Protein AF-A0A4Y7LHG2-F1 (afdb_monomer)

pLDDT: mean 97.16, std 2.64, range [83.38, 98.94]

Secondary structure (DSSP, 8-state):
---------S--S-STTTTTEEEEEEEEEETTTEEEEEEEEE-TTS-EEEEEEEES-TT-TT---EEE-TT--SBPPPTTS-TTSEE-PPPPEE-TTS-EEEEEEEEETTEEEEEEEEESSSSS-EE-SS-SEEEET-----

Mean predicted aligned error: 2.57 Å

Nearest PDB structures (foldseek):
  1st8-assembly1_A  TM=9.906E-01  e=2.784E-16  Cichorium intybus
  2qqu-assembly1_A  TM=9.868E-01  e=2.505E-16  Arabidopsis thaliana
  2aez-assembly1_A  TM=9.901E-01  e=8.875E-16  Cichorium intybus
  3ugh-assembly2_B  TM=9.644E-01  e=1.132E-13  Pachysandra terminalis
  3ugf-assembly2_B  TM=9.598E-01  e=1.019E-13  Pachysandra terminalis

Sequence (142 aa):
MVNWFRLDVAMAPTDSFDVNGCWSGSATILPGNKPVMLYTGIDINNVQVQNIAVPKNSSDPLLVEWKKLDKNPLILPPNGINGTSFRDPTTAWLGKDGYWRILVGSERSNLGTALLFRSKDFMTWTASENNFHSAPDTGIWE

Solvent-accessible surface area (backbone atoms only — not comparable to full-atom values): 7849 Å² total; per-residue (Å²): 139,86,86,82,82,90,74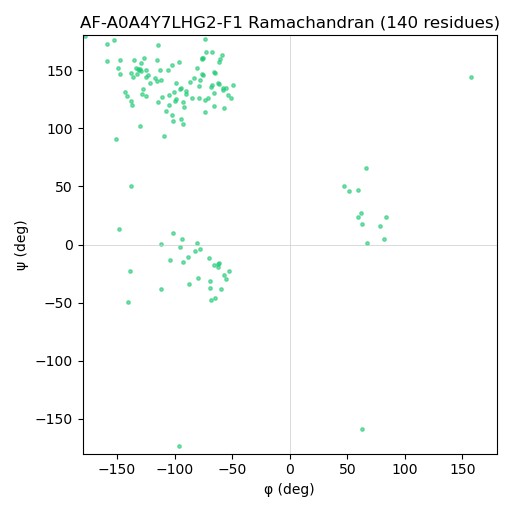,75,82,52,76,73,58,78,45,65,47,16,54,72,31,70,54,57,52,22,63,33,75,42,91,88,82,41,59,35,34,36,25,18,14,20,17,83,84,62,32,28,22,34,30,51,34,34,49,69,44,85,84,46,94,78,48,63,51,51,39,71,50,91,73,51,53,47,40,69,58,56,91,84,42,49,38,85,38,39,36,44,31,45,54,56,49,75,45,98,87,61,33,36,34,35,40,30,17,16,35,46,94,68,19,14,23,35,39,30,33,37,19,75,78,83,61,59,62,43,76,48,97,57,59,73,46,70,44,74,88,61,47,67,38,118

Organism: Papaver somniferum (NCBI:txid3469)

InterPro domains:
  IPR001362 Glycoside hydrolase, family 32 [SM00640] (1-142)
  IPR013148 Glycosyl hydrolase family 32, N-terminal [PF00251] (1-142)
  IPR023296 Glycosyl hydrolase, five-bladed beta-propeller domain superfamily [G3DSA:2.115.10.20] (1-142)
  IPR023296 Glycosyl hydrolase, five-bladed beta-propeller domain superfamily [SSF75005] (1-142)
  IPR050551 Plant Fructan Metabolism Enzymes [PTHR31953] (1-142)

Foldseek 3Di:
DPDDDDADDQDDQDDQQAVVHWAAWEWEQDPPRWIKTWTWGQGPVRFTFIWIKGQPDSPPPVSRYIDTDPLPPQGGQPPQFDRNFWTYWYHWDADPVQKIWIWIKGDHPQKTFTWIWIDNVVRHIDTDPDTPDTGHPPGIDD

Structure (mmCIF, N/CA/C/O backbone):
data_AF-A0A4Y7LHG2-F1
#
_entry.id   AF-A0A4Y7LHG2-F1
#
loop_
_atom_site.group_PDB
_atom_site.id
_atom_site.type_symbol
_atom_site.label_atom_id
_atom_site.label_alt_id
_atom_site.label_comp_id
_atom_site.label_asym_id
_atom_site.label_entity_id
_atom_site.label_seq_id
_atom_site.pdbx_PDB_ins_code
_atom_site.Cartn_x
_atom_site.Cartn_y
_atom_site.Cartn_z
_atom_site.occupancy
_atom_site.B_iso_or_equiv
_atom_site.auth_seq_id
_atom_site.auth_comp_id
_atom_site.auth_asym_id
_atom_site.auth_atom_id
_atom_site.pdbx_PDB_model_num
ATOM 1 N N . MET A 1 1 ? -13.117 -20.966 6.998 1.00 83.38 1 MET A N 1
ATOM 2 C CA . MET A 1 1 ? -14.061 -19.990 6.416 1.00 83.38 1 MET A CA 1
ATOM 3 C C . MET A 1 1 ? -14.975 -20.745 5.465 1.00 83.38 1 MET A C 1
ATOM 5 O O . MET A 1 1 ? -14.454 -21.357 4.547 1.00 83.38 1 MET A O 1
ATOM 9 N N . VAL A 1 2 ? -16.281 -20.813 5.739 1.00 96.62 2 VAL A N 1
ATOM 10 C CA . VAL A 1 2 ? -17.247 -21.616 4.949 1.00 96.62 2 VAL A CA 1
ATOM 11 C C . VAL A 1 2 ? -18.555 -20.847 4.788 1.00 96.62 2 VAL A C 1
ATOM 13 O O . VAL A 1 2 ? -19.041 -20.682 3.676 1.00 96.62 2 VAL A O 1
ATOM 16 N N . ASN A 1 3 ? -19.081 -20.326 5.898 1.00 97.12 3 ASN A N 1
ATOM 17 C CA . ASN A 1 3 ? -20.315 -19.549 5.924 1.00 97.12 3 ASN A CA 1
ATOM 18 C C . ASN A 1 3 ? -19.986 -18.056 5.938 1.00 97.12 3 ASN A C 1
ATOM 20 O O . ASN A 1 3 ? -19.247 -17.599 6.811 1.00 97.12 3 ASN A O 1
ATOM 24 N N . TRP A 1 4 ? -20.551 -17.323 4.985 1.00 97.50 4 TRP A N 1
ATOM 25 C CA . TRP A 1 4 ? -20.368 -15.886 4.813 1.00 97.50 4 TRP A CA 1
ATOM 26 C C . TRP A 1 4 ? -21.727 -15.200 4.854 1.00 97.50 4 TRP A C 1
ATOM 28 O O . TRP A 1 4 ? -22.717 -15.753 4.376 1.00 97.50 4 TRP A O 1
ATOM 38 N N . PHE A 1 5 ? -21.772 -13.987 5.389 1.00 96.81 5 PHE A N 1
ATOM 39 C CA . PHE A 1 5 ? -22.931 -13.112 5.280 1.00 96.81 5 PHE A CA 1
ATOM 40 C C . PHE A 1 5 ? -22.496 -11.784 4.676 1.00 96.81 5 PHE A C 1
ATOM 42 O O . PHE A 1 5 ? -21.344 -11.367 4.803 1.00 96.81 5 PHE A O 1
ATOM 49 N N . ARG A 1 6 ? -23.420 -11.150 3.963 1.00 97.69 6 ARG A N 1
ATOM 50 C CA . ARG A 1 6 ? -23.155 -9.908 3.249 1.00 97.69 6 ARG A CA 1
ATOM 51 C C . ARG A 1 6 ? -23.175 -8.729 4.219 1.00 97.69 6 ARG A C 1
ATOM 53 O O . ARG A 1 6 ? -24.086 -8.623 5.035 1.00 97.69 6 ARG A O 1
ATOM 60 N N . LEU A 1 7 ? -22.199 -7.845 4.064 1.00 98.12 7 LEU A N 1
ATOM 61 C CA . LEU A 1 7 ? -22.156 -6.515 4.661 1.00 98.12 7 LEU A CA 1
ATOM 62 C C . LEU A 1 7 ? -22.223 -5.456 3.555 1.00 98.12 7 LEU A C 1
ATOM 64 O O . LEU A 1 7 ? -22.156 -5.780 2.362 1.00 98.12 7 LEU A O 1
ATOM 68 N N . ASP A 1 8 ? -22.363 -4.201 3.965 1.00 97.75 8 ASP A N 1
ATOM 69 C CA . ASP A 1 8 ? -22.270 -3.058 3.065 1.00 97.75 8 ASP A CA 1
ATOM 70 C C . ASP A 1 8 ? -20.846 -2.876 2.522 1.00 97.75 8 ASP A C 1
ATOM 72 O O . ASP A 1 8 ? -19.875 -3.469 3.000 1.00 97.75 8 ASP A O 1
ATOM 76 N N . VAL A 1 9 ? -20.726 -2.063 1.473 1.00 97.75 9 VAL A N 1
ATOM 77 C CA . VAL A 1 9 ? -19.437 -1.760 0.846 1.00 97.75 9 VAL A CA 1
ATOM 78 C C . VAL A 1 9 ? -18.562 -0.982 1.830 1.00 97.75 9 VAL A C 1
ATOM 80 O O . VAL A 1 9 ? -18.909 0.126 2.227 1.00 97.75 9 VAL A O 1
ATOM 83 N N . ALA A 1 10 ? -17.404 -1.545 2.179 1.00 97.56 10 ALA A N 1
ATOM 84 C CA . ALA A 1 10 ? -16.469 -0.930 3.121 1.00 97.56 10 ALA A CA 1
ATOM 85 C C . ALA A 1 10 ? -15.789 0.335 2.563 1.00 97.56 10 ALA A C 1
ATOM 87 O O . ALA A 1 10 ? -15.549 1.288 3.302 1.00 97.56 10 ALA A O 1
ATOM 88 N N . MET A 1 11 ? -15.460 0.348 1.266 1.00 96.56 11 MET A N 1
ATOM 89 C CA . MET A 1 11 ? -14.789 1.462 0.589 1.00 96.56 11 MET A CA 1
ATOM 90 C C . MET A 1 11 ? -15.367 1.656 -0.814 1.00 96.56 11 MET A C 1
ATOM 92 O O . MET A 1 11 ? -15.430 0.713 -1.599 1.00 96.56 11 MET A O 1
ATOM 96 N N . ALA A 1 12 ? -15.769 2.885 -1.125 1.00 97.75 12 ALA A N 1
ATOM 97 C CA . ALA A 1 12 ? -16.227 3.314 -2.445 1.00 97.75 12 ALA A CA 1
ATOM 98 C C . ALA A 1 12 ? -15.467 4.586 -2.859 1.00 97.75 12 ALA A C 1
ATOM 100 O O . ALA A 1 12 ? -15.017 5.294 -1.961 1.00 97.75 12 ALA A O 1
ATOM 101 N N . PRO A 1 13 ? -15.326 4.908 -4.156 1.00 98.12 13 PRO A N 1
ATOM 102 C CA . PRO A 1 13 ? -14.686 6.144 -4.616 1.00 98.12 13 PRO A CA 1
ATOM 103 C C . PRO A 1 13 ? -15.375 7.385 -4.040 1.00 98.12 13 PRO A C 1
ATOM 105 O O . PRO A 1 13 ? -16.562 7.601 -4.286 1.00 98.12 13 PRO A O 1
ATOM 108 N N . THR A 1 14 ? -14.658 8.185 -3.250 1.00 97.38 14 THR A N 1
ATOM 109 C CA . THR A 1 14 ? -15.238 9.377 -2.588 1.00 97.38 14 THR A CA 1
ATOM 110 C C . THR A 1 14 ? -14.325 10.587 -2.603 1.00 97.38 14 THR A C 1
ATOM 112 O O . THR A 1 14 ? -14.817 11.707 -2.497 1.00 97.38 14 THR A O 1
ATOM 115 N N . ASP A 1 15 ? -13.018 10.381 -2.740 1.00 98.31 15 ASP A N 1
ATOM 116 C CA . ASP A 1 15 ? -12.015 11.417 -2.533 1.00 98.31 15 ASP A CA 1
ATOM 117 C C . ASP A 1 15 ? -11.096 11.522 -3.752 1.00 98.31 15 ASP A C 1
ATOM 119 O O . ASP A 1 15 ? -10.984 10.599 -4.553 1.00 98.31 15 ASP A O 1
ATOM 123 N N . SER A 1 16 ? -10.394 12.645 -3.910 1.00 98.44 16 SER A N 1
ATOM 124 C CA . SER A 1 16 ? -9.573 12.909 -5.104 1.00 98.44 16 SER A CA 1
ATOM 125 C C . SER A 1 16 ? -8.493 11.855 -5.382 1.00 98.44 16 SER A C 1
ATOM 127 O O . SER A 1 16 ? -8.111 11.675 -6.536 1.00 98.44 16 SER A O 1
ATOM 129 N N . PHE A 1 17 ? -8.015 11.157 -4.351 1.00 98.50 17 PHE A N 1
ATOM 130 C CA . PHE A 1 17 ? -6.992 10.111 -4.438 1.00 98.50 17 PHE A CA 1
ATOM 131 C C . PHE A 1 17 ? -7.538 8.729 -4.841 1.00 98.50 17 PHE A C 1
ATOM 133 O O . PHE A 1 17 ? -6.757 7.793 -5.007 1.00 98.50 17 PHE A O 1
ATOM 140 N N . ASP A 1 18 ? -8.858 8.571 -4.961 1.00 98.56 18 ASP A N 1
ATOM 141 C CA . ASP A 1 18 ? -9.491 7.324 -5.404 1.00 98.56 18 ASP A CA 1
ATOM 142 C C . ASP A 1 18 ? -10.795 7.504 -6.188 1.00 98.56 18 ASP A C 1
ATOM 144 O O . ASP A 1 18 ? -11.520 6.534 -6.405 1.00 98.56 18 ASP A O 1
ATOM 148 N N . VAL A 1 19 ? -11.094 8.727 -6.633 1.00 98.56 19 VAL A N 1
ATOM 149 C CA . VAL A 1 19 ? -12.346 9.097 -7.307 1.00 98.56 19 VAL A CA 1
ATOM 150 C C . VAL A 1 19 ? -12.635 8.242 -8.541 1.00 98.56 19 VAL A C 1
ATOM 152 O O . VAL A 1 19 ? -13.796 8.000 -8.865 1.00 98.56 19 VAL A O 1
ATOM 155 N N . ASN A 1 20 ? -11.588 7.750 -9.204 1.00 98.56 20 ASN A N 1
ATOM 156 C CA . ASN A 1 20 ? -11.700 6.910 -10.390 1.00 98.56 20 ASN A CA 1
ATOM 157 C C . ASN A 1 20 ? -11.647 5.403 -10.062 1.00 98.56 20 ASN A C 1
ATOM 159 O O . ASN A 1 20 ? -11.780 4.576 -10.962 1.00 98.56 20 ASN A O 1
ATOM 163 N N . GLY A 1 21 ? -11.474 5.017 -8.792 1.00 98.38 21 GLY A N 1
ATOM 164 C CA . GLY A 1 21 ? -11.548 3.624 -8.351 1.00 98.38 21 GLY A CA 1
ATOM 165 C C . GLY A 1 21 ? -10.820 3.333 -7.037 1.00 98.38 21 GLY A C 1
ATOM 166 O O . GLY A 1 21 ? -9.726 3.837 -6.799 1.00 98.38 21 GLY A O 1
ATOM 167 N N . CYS A 1 22 ? -11.398 2.434 -6.233 1.00 98.75 22 CYS A N 1
ATOM 168 C CA . CYS A 1 22 ? -10.725 1.758 -5.120 1.00 98.75 22 CYS A CA 1
ATOM 169 C C . CYS A 1 22 ? -10.351 0.338 -5.577 1.00 98.75 22 CYS A C 1
ATOM 171 O O . CYS A 1 22 ? -11.231 -0.504 -5.759 1.00 98.75 22 CYS A O 1
ATOM 173 N N . TRP A 1 23 ? -9.068 0.096 -5.826 1.00 98.69 23 TRP A N 1
ATOM 174 C CA . TRP A 1 23 ? -8.520 -1.177 -6.302 1.00 98.69 23 TRP A CA 1
ATOM 175 C C . TRP A 1 23 ? -7.987 -2.024 -5.140 1.00 98.69 23 TRP A C 1
ATOM 177 O O . TRP A 1 23 ? -8.207 -1.703 -3.968 1.00 98.69 23 TRP A O 1
ATOM 187 N N . SER A 1 24 ? -7.344 -3.147 -5.469 1.00 98.75 24 SER A N 1
ATOM 188 C CA . SER A 1 24 ? -6.886 -4.137 -4.501 1.00 98.75 24 SER A CA 1
ATOM 189 C C . SER A 1 24 ? -5.906 -3.561 -3.477 1.00 98.75 24 SER A C 1
ATOM 191 O O . SER A 1 24 ? -5.327 -2.477 -3.608 1.00 98.75 24 SER A O 1
ATOM 193 N N . GLY A 1 25 ? -5.752 -4.315 -2.398 1.00 98.75 25 GLY A N 1
ATOM 194 C CA . GLY A 1 25 ? -4.962 -3.929 -1.253 1.00 98.75 25 GLY A CA 1
ATOM 195 C C . GLY A 1 25 ? -4.942 -5.025 -0.208 1.00 98.75 25 GLY A C 1
ATOM 196 O O . GLY A 1 25 ? -5.573 -6.073 -0.357 1.00 98.75 25 GLY A O 1
ATOM 197 N N . SER A 1 26 ? -4.228 -4.761 0.876 1.00 98.88 26 SER A N 1
ATOM 198 C CA . SER A 1 26 ? -4.003 -5.733 1.934 1.00 98.88 26 SER A CA 1
ATOM 199 C C . SER A 1 26 ? -4.244 -5.132 3.310 1.00 98.88 26 SER A C 1
ATOM 201 O O . SER A 1 26 ? -3.955 -3.962 3.580 1.00 98.88 26 SER A O 1
ATOM 203 N N . ALA A 1 27 ? -4.731 -5.972 4.220 1.00 98.75 27 ALA A N 1
ATOM 204 C CA . ALA A 1 27 ? -4.832 -5.630 5.629 1.00 98.75 27 ALA A CA 1
ATOM 205 C C . ALA A 1 27 ? -3.494 -5.867 6.346 1.00 98.75 27 ALA A C 1
ATOM 207 O O . ALA A 1 27 ? -2.793 -6.846 6.085 1.00 98.75 27 ALA A O 1
ATOM 208 N N . THR A 1 28 ? -3.168 -4.998 7.300 1.00 98.88 28 THR A N 1
ATOM 209 C CA . THR A 1 28 ? -2.098 -5.198 8.288 1.00 98.88 28 THR A CA 1
ATOM 210 C C . THR A 1 28 ? -2.679 -4.991 9.681 1.00 98.88 28 THR A C 1
ATOM 212 O O . THR A 1 28 ? -3.388 -4.015 9.913 1.00 98.88 28 THR A O 1
ATOM 215 N N . ILE A 1 29 ? -2.379 -5.882 10.627 1.00 98.56 29 ILE A N 1
ATOM 216 C CA . ILE A 1 29 ? -2.749 -5.692 12.036 1.00 98.56 29 ILE A CA 1
ATOM 217 C C . ILE A 1 29 ? -1.566 -5.042 12.755 1.00 98.56 29 ILE A C 1
ATOM 219 O O . ILE A 1 29 ? -0.540 -5.680 12.988 1.00 98.56 29 ILE A O 1
ATOM 223 N N . LEU A 1 30 ? -1.703 -3.763 13.101 1.00 98.19 30 LEU A N 1
ATOM 224 C CA . LEU A 1 30 ? -0.690 -3.027 13.854 1.00 98.19 30 LEU A CA 1
ATOM 225 C C . LEU A 1 30 ? -0.718 -3.410 15.349 1.00 98.19 30 LEU A C 1
ATOM 227 O O . LEU A 1 30 ? -1.741 -3.903 15.847 1.00 98.19 30 LEU A O 1
ATOM 231 N N . PRO A 1 31 ? 0.372 -3.141 16.102 1.00 96.75 31 PRO A N 1
ATOM 232 C CA . PRO A 1 31 ? 0.411 -3.335 17.547 1.00 96.75 31 PRO A CA 1
ATOM 233 C C . PRO A 1 31 ? -0.790 -2.706 18.265 1.00 96.75 31 PRO A C 1
ATOM 235 O O . PRO A 1 31 ? -1.203 -1.581 17.972 1.00 96.75 31 PRO A O 1
ATOM 238 N N . GLY A 1 32 ? -1.344 -3.444 19.230 1.00 95.56 32 GLY A N 1
ATOM 239 C CA . GLY A 1 32 ? -2.572 -3.057 19.928 1.00 95.56 32 GLY A CA 1
ATOM 240 C C . GLY A 1 32 ? -3.863 -3.442 19.197 1.00 95.56 32 GLY A C 1
ATOM 241 O O . GLY A 1 32 ? -4.884 -2.812 19.445 1.00 95.56 32 GLY A O 1
ATOM 242 N N . ASN A 1 33 ? -3.816 -4.454 18.319 1.00 95.25 33 ASN A N 1
ATOM 243 C CA . ASN A 1 33 ? -4.968 -5.003 17.590 1.00 95.25 33 ASN A CA 1
ATOM 244 C C . ASN A 1 33 ? -5.689 -3.963 16.716 1.00 95.25 33 ASN A C 1
ATOM 246 O O . ASN A 1 33 ? -6.910 -3.827 16.755 1.00 95.25 33 ASN A O 1
ATOM 250 N N . LYS A 1 34 ? -4.909 -3.197 15.949 1.00 97.31 34 LYS A N 1
ATOM 251 C CA . LYS A 1 34 ? -5.414 -2.117 15.095 1.00 97.31 34 LYS A CA 1
ATOM 252 C C . LYS A 1 34 ? -5.299 -2.528 13.627 1.00 97.31 34 LYS A C 1
ATOM 254 O O . LYS A 1 34 ? -4.220 -2.357 13.053 1.00 97.31 34 LYS A O 1
ATOM 259 N N . PRO A 1 35 ? -6.349 -3.107 13.021 1.00 98.25 35 PRO A N 1
ATOM 260 C CA . PRO A 1 35 ? -6.328 -3.412 11.601 1.00 98.25 35 PRO A CA 1
ATOM 261 C C . PRO A 1 35 ? -6.342 -2.114 10.791 1.00 98.25 35 PRO A C 1
ATOM 263 O O . PRO A 1 35 ? -7.094 -1.186 11.086 1.00 98.25 35 PRO A O 1
ATOM 266 N N . VAL A 1 36 ? -5.500 -2.062 9.768 1.00 98.56 36 VAL A N 1
ATOM 267 C CA . VAL A 1 36 ? -5.441 -0.989 8.774 1.00 98.56 36 VAL A CA 1
ATOM 268 C C . VAL A 1 36 ? -5.418 -1.608 7.385 1.00 98.56 36 VAL A C 1
ATOM 270 O O . VAL A 1 36 ? -4.914 -2.720 7.214 1.00 98.56 36 VAL A O 1
ATOM 273 N N . MET A 1 37 ? -5.950 -0.896 6.399 1.00 98.75 37 MET A N 1
ATOM 274 C CA . MET A 1 37 ? -5.948 -1.319 5.004 1.00 98.75 37 MET A CA 1
ATOM 275 C C . MET A 1 37 ? -5.090 -0.362 4.193 1.00 98.75 37 MET A C 1
ATOM 277 O O . MET A 1 37 ? -5.352 0.839 4.191 1.00 98.75 37 MET A O 1
ATOM 281 N N . LEU A 1 38 ? -4.078 -0.897 3.514 1.00 98.94 38 LEU A N 1
ATOM 282 C CA . LEU A 1 38 ? -3.423 -0.200 2.414 1.00 98.94 38 LEU A CA 1
ATOM 283 C C . LEU A 1 38 ? -4.066 -0.680 1.120 1.00 98.94 38 LEU A C 1
ATOM 285 O O . LEU A 1 38 ? -4.260 -1.883 0.959 1.00 98.94 38 LEU A O 1
ATOM 289 N N . TYR A 1 39 ? -4.409 0.237 0.225 1.00 98.94 39 TYR A N 1
ATOM 290 C CA . TYR A 1 39 ? -5.062 -0.084 -1.044 1.00 98.94 39 TYR A CA 1
ATOM 291 C C . TYR A 1 39 ? -4.650 0.893 -2.137 1.00 98.94 39 TYR A C 1
ATOM 293 O O . TYR A 1 39 ? -4.219 2.013 -1.849 1.00 98.94 39 TYR A O 1
ATOM 301 N N . THR A 1 40 ? -4.807 0.479 -3.389 1.00 98.94 40 THR A N 1
ATOM 302 C CA . THR A 1 40 ? -4.580 1.359 -4.533 1.00 98.94 40 THR A CA 1
ATOM 303 C C . THR A 1 40 ? -5.832 2.176 -4.836 1.00 98.94 40 THR A C 1
ATOM 305 O O . THR A 1 40 ? -6.912 1.623 -5.023 1.00 98.94 40 THR A O 1
ATOM 308 N N . GLY A 1 41 ? -5.706 3.497 -4.901 1.00 98.88 41 GLY A N 1
ATOM 309 C CA . GLY A 1 41 ? -6.716 4.371 -5.494 1.00 98.88 41 GLY A CA 1
ATOM 310 C C . GLY A 1 41 ? -6.308 4.820 -6.889 1.00 98.88 41 GLY A C 1
ATOM 311 O O . GLY A 1 41 ? -5.119 4.876 -7.203 1.00 98.88 41 GLY A O 1
ATOM 312 N N . ILE A 1 42 ? -7.299 5.150 -7.713 1.00 98.81 42 ILE A N 1
ATOM 313 C CA . ILE A 1 42 ? -7.094 5.835 -8.988 1.00 98.81 42 ILE A CA 1
ATOM 314 C C . ILE A 1 42 ? -7.462 7.305 -8.795 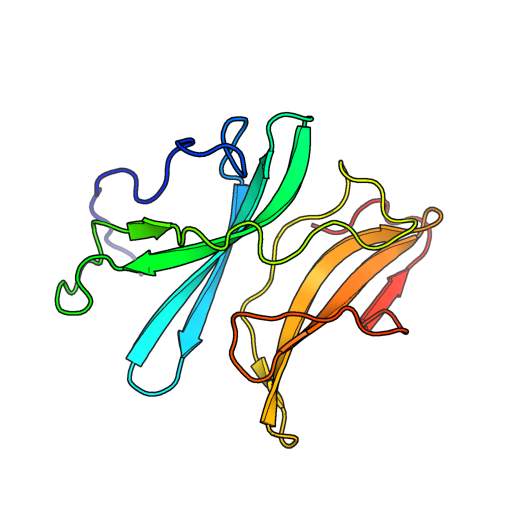1.00 98.81 42 ILE A C 1
ATOM 316 O O . ILE A 1 42 ? -8.631 7.638 -8.575 1.00 98.81 42 ILE A O 1
ATOM 320 N N . ASP A 1 43 ? -6.458 8.178 -8.843 1.00 98.62 43 ASP A N 1
ATOM 321 C CA . ASP A 1 43 ? -6.637 9.608 -8.596 1.00 98.62 43 ASP A CA 1
ATOM 322 C C . ASP A 1 43 ? -7.336 10.329 -9.766 1.00 98.62 43 ASP A C 1
ATOM 324 O O . ASP A 1 43 ? -7.596 9.741 -10.820 1.00 98.62 43 ASP A O 1
ATOM 328 N N . ILE A 1 44 ? -7.607 11.631 -9.605 1.00 98.12 44 ILE A N 1
ATOM 329 C CA . ILE A 1 44 ? -8.223 12.499 -10.633 1.00 98.12 44 ILE A CA 1
ATOM 330 C C . ILE A 1 44 ? -7.511 12.479 -12.000 1.00 98.12 44 ILE A C 1
ATOM 332 O O . ILE A 1 44 ? -8.136 12.795 -13.010 1.00 98.12 44 ILE A O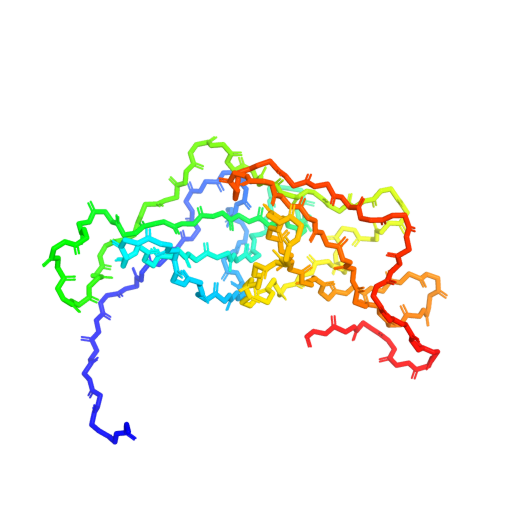 1
ATOM 336 N N . ASN A 1 45 ? -6.228 12.113 -12.047 1.00 98.19 45 ASN A N 1
ATOM 337 C CA . ASN A 1 45 ? -5.397 12.080 -13.248 1.00 98.19 45 ASN A CA 1
ATOM 338 C C . ASN A 1 45 ? -5.230 10.656 -13.811 1.00 98.19 45 ASN A C 1
ATOM 340 O O . ASN A 1 45 ? -4.419 10.454 -14.713 1.00 98.19 45 ASN A O 1
ATOM 344 N N . ASN A 1 46 ? -5.991 9.677 -13.309 1.00 98.25 46 ASN A N 1
ATOM 345 C CA . ASN A 1 46 ? -5.847 8.249 -13.613 1.00 98.25 46 ASN A CA 1
ATOM 346 C C . ASN A 1 46 ? -4.492 7.651 -13.198 1.00 98.25 46 ASN A C 1
ATOM 348 O O . ASN A 1 46 ? -4.029 6.671 -13.785 1.00 98.25 46 ASN A O 1
ATOM 352 N N . VAL A 1 47 ? -3.857 8.228 -12.177 1.00 98.62 47 VAL A N 1
ATOM 353 C CA . VAL A 1 47 ? -2.633 7.702 -11.574 1.00 98.62 47 VAL A CA 1
ATOM 354 C C . VAL A 1 47 ? -3.003 6.760 -10.433 1.00 98.62 47 VAL A C 1
ATOM 356 O O . VAL A 1 47 ? -3.824 7.085 -9.575 1.00 98.62 47 VAL A O 1
ATOM 359 N N . GLN A 1 48 ? -2.380 5.584 -10.418 1.00 98.81 48 GLN A N 1
ATOM 360 C CA . GLN A 1 48 ? -2.459 4.634 -9.317 1.00 98.81 48 GLN A CA 1
ATOM 361 C C . GLN A 1 48 ? -1.617 5.151 -8.146 1.00 98.81 48 GLN A C 1
ATOM 363 O O . GLN A 1 48 ? -0.428 5.441 -8.293 1.00 98.81 48 GLN A O 1
ATOM 368 N N . VAL A 1 49 ? -2.239 5.286 -6.979 1.00 98.88 49 VAL A N 1
ATOM 369 C CA . VAL A 1 49 ? -1.627 5.815 -5.751 1.00 98.88 49 VAL A CA 1
ATOM 370 C C . VAL A 1 49 ? -1.973 4.920 -4.566 1.00 98.88 49 VAL A C 1
ATOM 372 O O . VAL A 1 49 ? -3.016 4.273 -4.574 1.00 98.88 49 VAL A O 1
ATOM 375 N N . GLN A 1 50 ? -1.124 4.863 -3.535 1.00 98.88 50 GLN A N 1
ATOM 376 C CA . GLN A 1 50 ? -1.379 4.004 -2.371 1.00 98.88 50 GLN A CA 1
ATOM 377 C C . GLN A 1 50 ? -1.961 4.812 -1.216 1.00 98.88 50 GLN A C 1
ATOM 379 O O . GLN A 1 50 ? -1.362 5.778 -0.735 1.00 98.88 50 GLN A O 1
ATOM 384 N N . ASN A 1 51 ? -3.126 4.375 -0.761 1.00 98.88 51 ASN A N 1
ATOM 385 C CA . ASN A 1 51 ? -3.955 5.019 0.242 1.00 98.88 51 ASN A CA 1
ATOM 386 C C . ASN A 1 51 ? -4.055 4.147 1.495 1.00 98.88 51 ASN A C 1
ATOM 388 O O . ASN A 1 51 ? -3.874 2.931 1.439 1.00 98.88 51 ASN A O 1
ATOM 392 N N . ILE A 1 52 ? -4.398 4.765 2.623 1.00 98.81 52 ILE A N 1
ATOM 393 C CA . ILE A 1 52 ? -4.727 4.075 3.869 1.00 98.81 52 ILE A CA 1
ATOM 394 C C . ILE A 1 52 ? -6.189 4.301 4.264 1.00 98.81 52 ILE A C 1
ATOM 396 O O . ILE A 1 52 ? -6.725 5.411 4.151 1.00 98.81 52 ILE A O 1
ATOM 400 N N . ALA A 1 53 ? -6.816 3.249 4.779 1.00 98.69 53 ALA A N 1
ATOM 401 C CA . ALA A 1 53 ? -8.092 3.302 5.474 1.00 98.69 53 ALA A CA 1
ATOM 402 C C . ALA A 1 53 ? -8.002 2.577 6.823 1.00 98.69 53 ALA A C 1
ATOM 404 O O . ALA A 1 53 ? -7.247 1.615 6.996 1.00 98.69 53 ALA A O 1
ATOM 405 N N . VAL A 1 54 ? -8.781 3.050 7.791 1.00 98.56 54 VAL A N 1
ATOM 406 C CA . VAL A 1 54 ? -8.863 2.496 9.148 1.00 98.56 54 VAL A CA 1
ATOM 407 C C . VAL A 1 54 ? -10.328 2.280 9.530 1.00 98.56 54 VAL A C 1
ATOM 409 O O . VAL A 1 54 ? -11.179 3.032 9.054 1.00 98.56 54 VAL A O 1
ATOM 412 N N . PRO A 1 55 ? -10.664 1.312 10.396 1.00 98.38 55 PRO A N 1
ATOM 413 C CA . PRO A 1 55 ? -12.028 1.177 10.888 1.00 98.38 55 PRO A CA 1
ATOM 414 C C . PRO A 1 55 ? -12.483 2.459 11.582 1.00 98.38 55 PRO A C 1
ATOM 416 O O . PRO A 1 55 ? -11.761 3.020 12.410 1.00 98.38 55 PRO A O 1
ATOM 419 N N . LYS A 1 56 ? -13.700 2.908 11.282 1.00 97.94 56 LYS A N 1
ATOM 420 C CA . LYS A 1 56 ? -14.314 4.065 11.946 1.00 97.94 56 LYS A CA 1
ATOM 421 C C . LYS A 1 56 ? -14.665 3.752 13.403 1.00 97.94 56 LYS A C 1
ATOM 423 O O . LYS A 1 56 ? -14.591 4.633 14.256 1.00 97.94 56 LYS A O 1
ATOM 428 N N . ASN A 1 57 ? -14.999 2.493 13.687 1.00 97.56 57 ASN A N 1
ATOM 429 C CA . ASN A 1 57 ? -15.240 1.973 15.028 1.00 97.56 57 ASN A CA 1
ATOM 430 C C . ASN A 1 57 ? -14.436 0.682 15.246 1.00 97.56 57 ASN A C 1
ATOM 432 O O . ASN A 1 57 ? -14.834 -0.384 14.794 1.00 97.56 57 ASN A O 1
ATOM 436 N N . SER A 1 58 ? -13.313 0.761 15.962 1.00 95.44 58 SER A N 1
ATOM 437 C CA . SER A 1 58 ? -12.471 -0.414 16.250 1.00 95.44 58 SER A CA 1
ATOM 438 C C . SER A 1 58 ? -13.092 -1.411 17.236 1.00 95.44 58 SER A C 1
ATOM 440 O O . SER A 1 58 ? -12.567 -2.511 17.382 1.00 95.44 58 SER A O 1
ATOM 442 N N . SER A 1 59 ? -14.179 -1.040 17.916 1.00 95.81 59 SER A N 1
ATOM 443 C CA . SER A 1 59 ? -14.9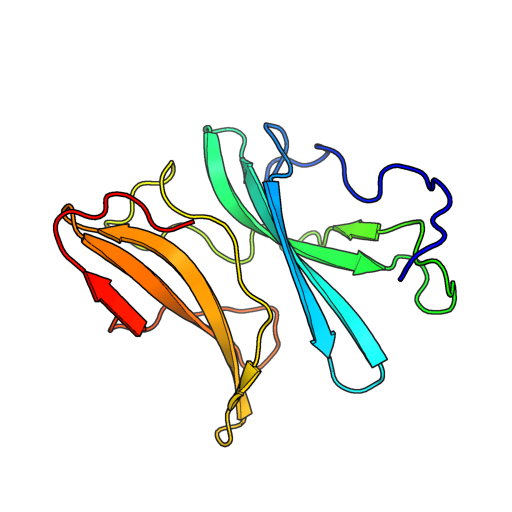25 -1.941 18.802 1.00 95.81 59 SER A CA 1
ATOM 444 C C . SER A 1 59 ? -16.019 -2.720 18.069 1.00 95.81 59 SER A C 1
ATOM 446 O O . SER A 1 59 ? -16.601 -3.628 18.659 1.00 95.81 59 SER A O 1
ATOM 448 N N . ASP A 1 60 ? -16.326 -2.371 16.815 1.00 97.94 60 ASP A N 1
ATOM 449 C CA . ASP A 1 60 ? -17.236 -3.150 15.977 1.00 97.94 60 ASP A CA 1
ATOM 450 C C . ASP A 1 60 ? -16.523 -4.433 15.513 1.00 97.94 60 ASP A C 1
ATOM 452 O O . ASP A 1 60 ? -15.564 -4.345 14.745 1.00 97.94 60 ASP A O 1
ATOM 456 N N . PRO A 1 61 ? -16.966 -5.632 15.933 1.00 96.75 61 PRO A N 1
ATOM 457 C CA . PRO A 1 61 ? -16.321 -6.879 15.531 1.00 96.75 61 PRO A CA 1
ATOM 458 C C . PRO A 1 61 ? -16.456 -7.170 14.030 1.00 96.75 61 PRO A C 1
ATOM 460 O O . PRO A 1 61 ? -15.717 -8.005 13.510 1.00 96.75 61 PRO A O 1
ATOM 463 N N . LEU A 1 62 ? -17.399 -6.518 13.343 1.00 97.81 62 LEU A N 1
ATOM 464 C CA . LEU A 1 62 ? -17.631 -6.680 11.910 1.00 97.81 62 LEU A CA 1
ATOM 465 C C . LEU A 1 62 ? -16.868 -5.658 11.066 1.00 97.81 62 LEU A C 1
ATOM 467 O O . LEU A 1 62 ? -16.730 -5.868 9.863 1.00 97.81 62 LEU A O 1
ATOM 471 N N . LEU A 1 63 ? -16.358 -4.589 11.692 1.00 98.31 63 LEU A N 1
ATOM 472 C CA . LEU A 1 63 ? -15.642 -3.490 11.043 1.00 98.31 63 LEU A CA 1
ATOM 473 C C . LEU A 1 63 ? -16.392 -2.987 9.797 1.00 98.31 63 LEU A C 1
ATOM 475 O O . LEU A 1 63 ? -15.810 -2.904 8.716 1.00 98.31 63 LEU A O 1
ATOM 479 N N . VAL A 1 64 ? -17.691 -2.698 9.935 1.00 98.06 64 VAL A N 1
ATOM 480 C CA . VAL A 1 64 ? -18.564 -2.372 8.792 1.00 98.06 64 VAL A CA 1
ATOM 4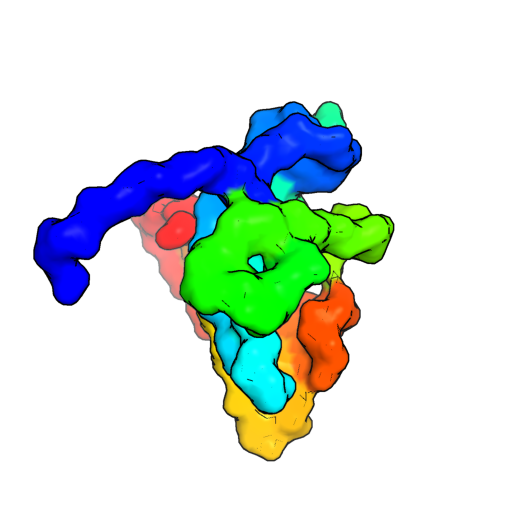81 C C . VAL A 1 64 ? -18.134 -1.068 8.120 1.00 98.06 64 VAL A C 1
ATOM 483 O O . VAL A 1 64 ? -18.017 -0.997 6.899 1.00 98.06 64 VAL A O 1
ATOM 486 N N . GLU A 1 65 ? -17.869 -0.030 8.915 1.00 98.25 65 GLU A N 1
ATOM 487 C CA . GLU A 1 65 ? -17.513 1.295 8.408 1.00 98.25 65 GLU A CA 1
ATOM 488 C C . GLU A 1 65 ? -16.002 1.547 8.459 1.00 98.25 65 GLU A C 1
ATOM 490 O O . GLU A 1 65 ? -15.364 1.421 9.512 1.00 98.25 65 GLU A O 1
ATOM 495 N N . TRP A 1 66 ? -15.445 2.020 7.343 1.00 98.56 66 TRP A N 1
ATOM 496 C CA . TRP A 1 66 ? -14.043 2.415 7.223 1.00 98.56 66 TRP A CA 1
ATOM 497 C C . TRP A 1 66 ? -13.916 3.906 6.917 1.00 98.56 66 TRP A C 1
ATOM 499 O O . TRP A 1 66 ? -14.712 4.492 6.188 1.00 98.56 66 TRP A O 1
ATOM 509 N N . LYS A 1 67 ? -12.891 4.531 7.493 1.00 98.25 67 LYS A N 1
ATOM 510 C CA . LYS A 1 67 ? -12.509 5.919 7.258 1.00 98.25 67 LYS A CA 1
ATOM 511 C C . LYS A 1 67 ? -11.186 5.960 6.497 1.00 98.25 67 LYS A C 1
ATOM 513 O O . LYS A 1 67 ? -10.182 5.418 6.960 1.00 98.25 67 LYS A O 1
ATOM 518 N N . LYS A 1 68 ? -11.168 6.676 5.375 1.00 98.62 68 LYS A N 1
ATOM 519 C CA . LYS A 1 68 ? -9.947 7.067 4.658 1.00 98.62 68 LYS A CA 1
ATOM 520 C C . LYS A 1 68 ? -9.302 8.252 5.374 1.00 98.62 68 LYS A C 1
ATOM 522 O O . LYS A 1 68 ? -10.007 9.108 5.908 1.00 98.62 68 LYS A O 1
ATOM 527 N N . LEU A 1 69 ? -7.976 8.284 5.450 1.00 97.94 69 LEU A N 1
ATOM 528 C CA . LEU A 1 69 ? -7.279 9.377 6.133 1.00 97.94 69 LEU A CA 1
ATOM 529 C C . LEU A 1 69 ? -7.027 10.553 5.186 1.00 97.94 69 LEU A C 1
ATOM 531 O O . LEU A 1 69 ? -6.580 10.354 4.063 1.00 97.94 69 LEU A O 1
ATOM 535 N N . ASP A 1 70 ? -7.195 11.777 5.687 1.00 97.06 70 ASP A N 1
ATOM 536 C CA . ASP A 1 70 ? -7.015 13.027 4.923 1.00 97.06 70 ASP A CA 1
ATOM 537 C C . ASP A 1 70 ? -5.584 13.222 4.386 1.00 97.06 70 ASP A C 1
ATOM 539 O O . ASP A 1 70 ? -5.344 14.055 3.521 1.00 97.06 70 ASP A O 1
ATOM 543 N N . LYS A 1 71 ? -4.615 12.459 4.910 1.00 97.19 71 LYS A N 1
ATOM 544 C CA . LYS A 1 71 ? -3.222 12.449 4.436 1.00 97.19 71 LYS A CA 1
ATOM 545 C C . LYS A 1 71 ? -3.017 11.645 3.148 1.00 97.19 71 LYS A C 1
ATOM 547 O O . LYS A 1 71 ? -1.889 11.583 2.673 1.00 97.19 71 LYS A O 1
ATOM 552 N N . ASN A 1 72 ? -4.052 10.987 2.632 1.00 98.56 72 ASN A N 1
ATOM 553 C CA . ASN A 1 72 ? -3.956 10.234 1.390 1.00 98.56 72 ASN A CA 1
ATOM 554 C C . ASN A 1 72 ? -3.701 11.154 0.175 1.00 98.56 72 ASN A C 1
ATOM 556 O O . ASN A 1 72 ? -4.197 12.282 0.150 1.00 98.56 72 ASN A O 1
ATOM 560 N N . PRO A 1 73 ? -2.975 10.665 -0.847 1.00 98.62 73 PRO A N 1
ATOM 561 C CA . PRO A 1 73 ? -2.301 9.365 -0.880 1.00 98.62 73 PRO A CA 1
ATOM 562 C C . PRO A 1 73 ? -1.020 9.350 -0.036 1.00 98.62 73 PRO A C 1
ATOM 564 O O . PRO A 1 73 ? -0.297 10.341 0.040 1.00 98.62 73 PRO A O 1
ATOM 567 N N . LEU A 1 74 ? -0.711 8.204 0.581 1.00 98.75 74 LEU A N 1
ATOM 568 C CA . LEU A 1 74 ? 0.527 8.036 1.354 1.00 98.75 74 LEU A CA 1
ATOM 569 C C . LEU A 1 74 ? 1.745 7.771 0.463 1.00 98.75 74 LEU A C 1
ATOM 571 O O . LEU A 1 74 ? 2.872 8.077 0.856 1.00 98.75 74 LEU A O 1
ATOM 575 N N . ILE A 1 75 ? 1.534 7.152 -0.703 1.00 98.75 75 ILE A N 1
ATOM 576 C CA . ILE A 1 75 ? 2.607 6.772 -1.626 1.00 98.75 75 ILE A CA 1
ATOM 577 C C . ILE A 1 75 ? 2.187 7.093 -3.056 1.00 98.75 75 ILE A C 1
ATOM 579 O O . ILE A 1 75 ? 1.182 6.585 -3.552 1.00 98.75 75 ILE A O 1
ATOM 583 N N . LEU A 1 76 ? 3.004 7.901 -3.724 1.00 98.44 76 LEU A N 1
ATOM 584 C CA . LEU A 1 76 ? 2.920 8.167 -5.157 1.00 98.44 76 LEU A CA 1
ATOM 585 C C . LEU A 1 76 ? 3.889 7.249 -5.920 1.00 98.44 76 LEU A C 1
ATOM 587 O O . LEU A 1 76 ? 4.883 6.807 -5.327 1.00 98.44 76 LEU A O 1
ATOM 591 N N . PRO A 1 77 ? 3.655 6.990 -7.220 1.00 97.62 77 PRO A N 1
ATOM 592 C CA . PRO A 1 77 ? 4.631 6.314 -8.065 1.00 97.62 77 PRO A CA 1
ATOM 593 C C . PRO A 1 77 ? 6.007 6.996 -7.958 1.00 97.62 77 PRO A C 1
ATOM 595 O O . PRO A 1 77 ? 6.104 8.211 -8.158 1.00 97.62 77 PRO A O 1
ATOM 598 N N . PRO A 1 78 ? 7.084 6.260 -7.631 1.00 95.62 78 PRO A N 1
ATOM 599 C CA . PRO A 1 78 ? 8.432 6.818 -7.627 1.00 95.62 78 PRO A CA 1
ATOM 600 C C . PRO A 1 78 ? 8.851 7.338 -9.008 1.00 95.62 78 PRO A C 1
ATOM 602 O O . PRO A 1 78 ? 8.343 6.898 -10.039 1.00 95.62 78 PRO A O 1
ATOM 605 N N . ASN A 1 79 ? 9.851 8.222 -9.051 1.00 91.69 79 ASN A N 1
ATOM 606 C CA . ASN A 1 79 ? 10.390 8.725 -10.316 1.00 91.69 79 ASN A CA 1
ATOM 607 C C . ASN A 1 79 ? 10.807 7.578 -11.254 1.00 91.69 79 ASN A C 1
ATOM 609 O O . ASN A 1 79 ? 11.586 6.695 -10.884 1.00 91.69 79 ASN A O 1
ATOM 613 N N . GLY A 1 80 ? 10.318 7.629 -12.494 1.00 90.81 80 GLY A N 1
ATOM 614 C CA . GLY A 1 80 ? 10.576 6.607 -13.510 1.00 90.81 80 GLY A CA 1
ATOM 615 C C . GLY A 1 80 ? 9.678 5.369 -13.418 1.00 90.81 80 GLY A C 1
ATOM 616 O O . GLY A 1 80 ? 9.893 4.432 -14.182 1.00 90.81 80 GLY A O 1
ATOM 617 N N . ILE A 1 81 ? 8.692 5.357 -12.518 1.00 95.00 81 ILE A N 1
ATOM 618 C CA . ILE A 1 81 ? 7.602 4.378 -12.511 1.00 95.00 81 ILE A CA 1
ATOM 619 C C . ILE A 1 81 ? 6.408 4.958 -13.265 1.00 95.00 81 ILE A C 1
ATOM 621 O O . ILE A 1 81 ? 6.048 6.122 -13.085 1.00 95.00 81 ILE A O 1
ATOM 625 N N . ASN A 1 82 ? 5.801 4.148 -14.131 1.00 93.75 82 ASN A N 1
ATOM 626 C CA . ASN A 1 82 ? 4.592 4.541 -14.841 1.00 93.75 82 ASN A CA 1
ATOM 627 C C . ASN A 1 82 ? 3.406 4.575 -13.860 1.00 93.75 82 ASN A C 1
ATOM 629 O O . ASN A 1 82 ? 3.112 3.584 -13.195 1.00 93.75 82 ASN A O 1
ATOM 633 N N . GLY A 1 83 ? 2.705 5.710 -13.801 1.00 96.00 83 GLY A N 1
ATOM 634 C CA . GLY A 1 83 ? 1.552 5.912 -12.925 1.00 96.00 83 GLY A CA 1
ATOM 635 C C . GLY A 1 83 ? 0.365 4.984 -13.193 1.00 96.00 83 GLY A C 1
ATOM 636 O O . GLY A 1 83 ? -0.468 4.828 -12.313 1.00 96.00 83 GLY A O 1
ATOM 637 N N . THR A 1 84 ? 0.284 4.324 -14.352 1.00 96.81 84 THR A N 1
ATOM 638 C CA . THR A 1 84 ? -0.749 3.306 -14.639 1.00 96.81 84 THR A CA 1
ATOM 639 C C . THR A 1 84 ? -0.293 1.874 -14.322 1.00 96.81 84 THR A C 1
ATOM 641 O O . THR A 1 84 ? -1.002 0.906 -14.613 1.00 96.81 84 THR A O 1
ATOM 644 N N . SER A 1 85 ? 0.900 1.729 -13.747 1.00 96.88 85 SER A N 1
ATOM 645 C CA . SER A 1 85 ? 1.591 0.463 -13.507 1.00 96.88 85 SER A CA 1
ATOM 646 C C . SER A 1 85 ? 2.234 0.442 -12.113 1.00 96.88 85 SER A C 1
ATOM 648 O O . SER A 1 85 ? 3.424 0.163 -11.993 1.00 96.88 85 SER A O 1
ATOM 650 N N . PHE A 1 86 ? 1.463 0.782 -11.073 1.00 98.44 86 PHE A N 1
ATOM 651 C CA . PHE A 1 86 ? 1.913 0.904 -9.682 1.00 98.44 86 PHE A CA 1
ATOM 652 C C . PHE A 1 86 ? 0.780 0.602 -8.683 1.00 98.44 86 PHE A C 1
ATOM 654 O O . PHE A 1 86 ? 0.040 1.502 -8.289 1.00 98.44 86 PHE A O 1
ATOM 661 N N . ARG A 1 87 ? 0.617 -0.653 -8.255 1.00 98.75 87 ARG A N 1
ATOM 662 C CA . ARG A 1 87 ? -0.575 -1.076 -7.497 1.00 98.75 87 ARG A CA 1
ATOM 663 C C . ARG A 1 87 ? -0.348 -2.256 -6.556 1.00 98.75 87 ARG A C 1
ATOM 665 O O . ARG A 1 87 ? 0.739 -2.817 -6.496 1.00 98.75 87 ARG A O 1
ATOM 672 N N . ASP A 1 88 ? -1.394 -2.580 -5.809 1.00 98.75 88 ASP A N 1
ATOM 673 C CA . ASP A 1 88 ? -1.543 -3.797 -5.012 1.00 98.75 88 ASP A CA 1
ATOM 674 C C . ASP A 1 88 ? -0.543 -3.874 -3.839 1.00 98.75 88 ASP A C 1
ATOM 676 O O . ASP A 1 88 ? 0.348 -4.725 -3.791 1.00 98.75 88 ASP A O 1
ATOM 680 N N . PRO A 1 89 ? -0.656 -2.960 -2.851 1.00 98.88 89 PRO A N 1
ATOM 681 C CA . PRO A 1 89 ? 0.223 -2.960 -1.692 1.00 98.88 89 PRO A CA 1
ATOM 682 C C . PRO A 1 89 ? 0.003 -4.223 -0.849 1.00 98.88 89 PRO A C 1
ATOM 684 O O . PRO A 1 89 ? -1.125 -4.565 -0.476 1.00 98.88 89 PRO A O 1
ATOM 687 N N . THR A 1 90 ? 1.096 -4.902 -0.503 1.00 98.94 90 THR A N 1
ATOM 688 C CA . THR A 1 90 ? 1.056 -6.129 0.305 1.00 98.94 90 THR A CA 1
ATOM 689 C C . THR A 1 90 ? 0.721 -5.851 1.770 1.00 98.94 90 THR A C 1
ATOM 691 O O . THR A 1 90 ? 0.858 -4.730 2.266 1.00 98.94 90 THR A O 1
ATOM 694 N N . THR A 1 91 ? 0.374 -6.901 2.525 1.00 98.88 91 THR A N 1
ATOM 695 C CA . THR A 1 91 ? 0.436 -6.844 3.993 1.00 98.88 91 THR A CA 1
ATOM 696 C C . THR A 1 91 ? 1.847 -6.435 4.411 1.00 98.88 91 THR A C 1
ATOM 698 O O . THR A 1 91 ? 2.839 -6.935 3.872 1.00 98.88 91 THR A O 1
ATOM 701 N N . ALA A 1 92 ? 1.940 -5.508 5.360 1.00 98.81 92 ALA A N 1
ATOM 702 C CA . ALA A 1 92 ? 3.217 -5.008 5.825 1.00 98.81 92 ALA A CA 1
ATOM 703 C C . ALA A 1 92 ? 3.864 -5.955 6.838 1.00 98.81 92 ALA A C 1
ATOM 705 O O . ALA A 1 92 ? 3.182 -6.622 7.618 1.00 98.81 92 ALA A O 1
ATOM 706 N N . TRP A 1 93 ? 5.195 -5.942 6.898 1.00 98.69 93 TRP A N 1
ATOM 707 C CA . TRP A 1 93 ? 5.956 -6.633 7.939 1.00 98.69 93 TRP A CA 1
ATOM 708 C C . TRP A 1 93 ? 6.903 -5.678 8.664 1.00 98.69 93 TRP A C 1
ATOM 710 O O . TRP A 1 93 ? 7.473 -4.764 8.065 1.00 98.69 93 TRP A O 1
ATOM 720 N N . LEU A 1 94 ? 7.074 -5.888 9.971 1.00 98.50 94 LEU A N 1
ATOM 721 C CA . LEU A 1 94 ? 7.971 -5.097 10.810 1.00 98.50 94 LEU A CA 1
ATOM 722 C C . LEU A 1 94 ? 9.351 -5.758 10.867 1.00 98.50 94 LEU A C 1
ATOM 724 O O . LEU A 1 94 ? 9.495 -6.891 11.327 1.00 98.50 94 LEU A O 1
ATOM 728 N N . GLY A 1 95 ? 10.376 -5.054 10.392 1.00 97.88 95 GLY A N 1
ATOM 729 C CA . GLY A 1 95 ? 11.758 -5.510 10.493 1.00 97.88 95 GLY A CA 1
ATOM 730 C C . GLY A 1 95 ? 12.332 -5.347 11.901 1.00 97.88 95 GLY A C 1
ATOM 731 O O . GLY A 1 95 ? 11.861 -4.541 12.702 1.00 97.88 95 GLY A O 1
ATOM 732 N N . LYS A 1 96 ? 13.415 -6.080 12.187 1.00 97.88 96 LYS A N 1
ATOM 733 C CA . LYS A 1 96 ? 14.150 -5.995 13.467 1.00 97.88 96 LYS A CA 1
ATOM 734 C C . LYS A 1 96 ? 14.757 -4.612 13.734 1.00 97.88 96 LYS A C 1
ATOM 736 O O . LYS A 1 96 ? 15.069 -4.290 14.871 1.00 97.88 96 LYS A O 1
ATOM 741 N N . ASP A 1 97 ? 14.918 -3.809 12.688 1.00 97.50 97 ASP A N 1
ATOM 742 C CA . ASP A 1 97 ? 15.377 -2.420 12.731 1.00 97.50 97 ASP A CA 1
ATOM 743 C C . ASP A 1 97 ? 14.267 -1.419 13.101 1.00 97.50 97 ASP A C 1
ATOM 745 O O . ASP A 1 97 ? 14.508 -0.213 13.127 1.00 97.50 97 ASP A O 1
ATOM 749 N N . GLY A 1 98 ? 13.050 -1.901 13.371 1.00 97.81 98 GLY A N 1
ATOM 750 C CA . GLY A 1 98 ? 11.911 -1.066 13.745 1.00 97.81 98 GLY A CA 1
ATOM 751 C C . GLY A 1 98 ? 11.245 -0.354 12.567 1.00 97.81 98 GLY A C 1
ATOM 752 O O . GLY A 1 98 ? 10.482 0.583 12.791 1.00 97.81 98 GLY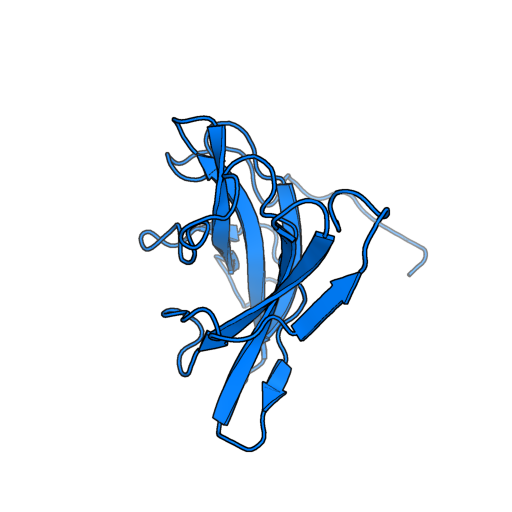 A O 1
ATOM 753 N N . TYR A 1 99 ? 11.516 -0.772 11.326 1.00 98.44 99 TYR A N 1
ATOM 754 C CA . TYR A 1 99 ? 10.841 -0.248 10.138 1.00 98.44 99 TYR A CA 1
ATOM 755 C C . TYR A 1 99 ? 9.822 -1.245 9.590 1.00 98.44 99 TYR A C 1
ATOM 757 O O . TYR A 1 99 ? 10.147 -2.403 9.302 1.00 98.44 99 TYR A O 1
ATOM 765 N N . TRP A 1 100 ? 8.601 -0.769 9.378 1.00 98.75 100 TRP A N 1
ATOM 766 C CA . TRP A 1 100 ? 7.616 -1.426 8.532 1.00 98.75 100 TRP A CA 1
ATOM 767 C C . TRP A 1 100 ? 8.082 -1.441 7.089 1.00 98.75 100 TRP A C 1
ATOM 769 O O . TRP A 1 100 ? 8.757 -0.513 6.642 1.00 98.75 100 TRP A O 1
ATOM 779 N N . ARG A 1 101 ? 7.700 -2.490 6.369 1.00 98.75 101 ARG A N 1
ATOM 780 C CA . ARG A 1 101 ? 7.968 -2.677 4.949 1.00 98.75 101 ARG A CA 1
ATOM 781 C C . ARG A 1 101 ? 6.724 -3.181 4.243 1.00 98.75 101 ARG A C 1
ATOM 783 O O . ARG A 1 101 ? 5.989 -3.974 4.823 1.00 98.75 101 ARG A O 1
ATOM 790 N N . ILE A 1 102 ? 6.533 -2.733 3.011 1.00 98.88 102 ILE A N 1
ATOM 791 C CA . ILE A 1 102 ? 5.536 -3.254 2.072 1.00 98.88 102 ILE A CA 1
ATOM 792 C C . ILE A 1 102 ? 6.186 -3.423 0.706 1.00 98.88 102 ILE A C 1
ATOM 794 O O . ILE A 1 102 ? 7.192 -2.764 0.411 1.00 98.88 102 ILE A O 1
ATOM 798 N N . LEU A 1 103 ? 5.578 -4.262 -0.126 1.00 98.81 103 LEU A N 1
ATOM 799 C CA . LEU A 1 103 ? 5.829 -4.274 -1.559 1.00 98.81 103 LEU A CA 1
ATOM 800 C C . LEU A 1 103 ? 4.647 -3.643 -2.289 1.00 98.81 103 LEU A C 1
ATOM 802 O O . LEU A 1 103 ? 3.516 -3.724 -1.813 1.00 98.81 103 LEU A O 1
ATOM 806 N N . VAL A 1 104 ? 4.932 -3.024 -3.430 1.00 98.75 104 VAL A N 1
ATOM 807 C CA . VAL A 1 104 ? 3.928 -2.581 -4.402 1.00 98.75 104 VAL A CA 1
ATOM 808 C C . VAL A 1 104 ? 4.343 -3.121 -5.767 1.00 98.75 104 VAL A C 1
ATOM 810 O O . VAL A 1 104 ? 5.512 -2.987 -6.155 1.00 98.75 104 VAL A O 1
ATOM 813 N N . GLY A 1 105 ? 3.405 -3.767 -6.451 1.00 98.44 105 GLY A N 1
ATOM 814 C CA . GLY A 1 105 ? 3.579 -4.311 -7.788 1.00 98.44 105 GLY A CA 1
ATOM 815 C C . GLY A 1 105 ? 3.747 -3.200 -8.820 1.00 98.44 105 GLY A C 1
ATOM 816 O O . GLY A 1 105 ? 3.101 -2.150 -8.757 1.00 98.44 105 GLY A O 1
ATOM 817 N N . SER A 1 106 ? 4.692 -3.386 -9.737 1.00 97.62 106 SER A N 1
ATOM 818 C CA . SER A 1 106 ? 5.042 -2.385 -10.736 1.00 97.62 106 SER A CA 1
ATOM 819 C C . SER A 1 106 ? 5.744 -3.010 -11.935 1.00 97.62 106 SER A C 1
ATOM 821 O O . SER A 1 106 ? 6.151 -4.173 -11.927 1.00 97.62 106 SER A O 1
ATOM 823 N N . GLU A 1 107 ? 5.961 -2.191 -12.957 1.00 94.44 107 GLU A N 1
ATOM 824 C CA . GLU A 1 107 ? 6.931 -2.446 -14.016 1.00 94.44 107 GLU A CA 1
ATOM 825 C C . GLU A 1 107 ? 7.953 -1.303 -14.086 1.00 94.44 107 GLU A C 1
ATOM 827 O O . GLU A 1 107 ? 7.592 -0.130 -13.954 1.00 94.44 107 GLU A O 1
ATOM 832 N N . ARG A 1 108 ? 9.234 -1.630 -14.289 1.00 89.56 108 ARG A N 1
ATOM 833 C CA . ARG A 1 108 ? 10.307 -0.651 -14.511 1.00 89.56 108 ARG A CA 1
ATOM 834 C C . ARG A 1 108 ? 11.209 -1.122 -15.639 1.00 89.56 108 ARG A C 1
ATOM 836 O O . ARG A 1 108 ? 11.830 -2.172 -15.523 1.00 89.56 108 ARG A O 1
ATOM 843 N N . SER A 1 109 ? 11.311 -0.339 -16.712 1.00 87.44 109 SER A N 1
ATOM 844 C CA . SER A 1 109 ? 12.153 -0.670 -17.874 1.00 87.44 109 SER A CA 1
ATOM 845 C C . SER A 1 109 ? 11.893 -2.082 -18.434 1.00 87.44 109 SER A C 1
ATOM 847 O O . SER A 1 109 ? 12.839 -2.822 -18.685 1.00 87.44 109 SER A O 1
ATOM 849 N N . ASN A 1 110 ? 10.617 -2.457 -18.597 1.00 88.00 110 ASN A N 1
ATOM 850 C CA . ASN A 1 110 ? 10.150 -3.791 -19.022 1.00 88.00 110 ASN A CA 1
ATOM 851 C C . ASN A 1 110 ? 10.507 -4.945 -18.066 1.00 88.00 110 ASN A C 1
ATOM 853 O O . ASN A 1 110 ? 10.473 -6.114 -18.451 1.00 88.00 110 ASN A O 1
ATOM 857 N N . LEU A 1 111 ? 10.866 -4.630 -16.820 1.00 93.94 111 LEU A N 1
ATOM 858 C CA . LEU A 1 111 ? 11.037 -5.612 -15.758 1.00 93.94 111 LEU A CA 1
ATOM 859 C C . LEU A 1 111 ? 9.839 -5.536 -14.817 1.00 93.94 111 LEU A C 1
ATOM 861 O O . LEU A 1 111 ? 9.624 -4.502 -14.167 1.00 93.94 111 LEU A O 1
ATOM 865 N N . GLY A 1 112 ? 9.110 -6.641 -14.680 1.00 97.12 112 GLY A N 1
ATOM 866 C CA . GLY A 1 112 ? 8.163 -6.790 -13.581 1.00 97.12 112 GLY A CA 1
ATOM 867 C C . GLY A 1 112 ? 8.915 -6.647 -12.268 1.00 97.12 112 GLY A C 1
ATOM 868 O O . GLY A 1 112 ? 10.036 -7.143 -12.133 1.00 97.12 112 GLY A O 1
ATOM 869 N N . THR A 1 113 ? 8.378 -5.851 -11.351 1.00 97.44 113 THR A N 1
ATOM 870 C CA . THR A 1 113 ? 9.142 -5.330 -10.219 1.00 97.44 113 THR A CA 1
ATOM 871 C C . THR A 1 113 ? 8.299 -5.265 -8.957 1.00 97.44 113 THR A C 1
ATOM 873 O O . THR A 1 113 ? 7.233 -4.660 -8.936 1.00 97.44 113 THR A O 1
ATOM 876 N N . ALA A 1 114 ? 8.849 -5.797 -7.867 1.00 98.25 114 ALA A N 1
ATOM 877 C CA . ALA A 1 114 ? 8.361 -5.566 -6.516 1.00 98.25 114 ALA A CA 1
ATOM 878 C C . ALA A 1 114 ? 9.109 -4.375 -5.898 1.00 98.25 114 ALA A C 1
ATOM 880 O O . ALA A 1 114 ? 10.276 -4.486 -5.497 1.00 98.25 114 ALA A O 1
ATOM 881 N N . LEU A 1 115 ? 8.446 -3.221 -5.824 1.00 98.12 115 LEU A N 1
ATOM 882 C CA . LEU A 1 115 ? 9.015 -2.010 -5.234 1.00 98.12 115 LEU A CA 1
ATOM 883 C C . LEU A 1 115 ? 8.942 -2.080 -3.709 1.00 98.12 115 LEU A C 1
ATOM 885 O O . LEU A 1 115 ? 7.866 -2.272 -3.151 1.00 98.12 115 LEU A O 1
ATOM 889 N N . LEU A 1 116 ? 10.075 -1.892 -3.028 1.00 98.31 116 LEU A N 1
ATOM 890 C CA . LEU A 1 116 ? 10.145 -1.927 -1.567 1.00 98.31 116 LEU A CA 1
ATOM 891 C C . LEU A 1 116 ? 9.969 -0.531 -0.974 1.00 98.31 116 LEU A C 1
ATOM 893 O O . LEU A 1 116 ? 10.798 0.351 -1.202 1.00 98.31 116 LEU A O 1
ATOM 897 N N . PHE A 1 117 ? 8.978 -0.366 -0.105 1.00 98.69 117 PHE A N 1
ATOM 898 C CA . PHE A 1 117 ? 8.810 0.843 0.701 1.00 98.69 117 PHE A CA 1
ATOM 899 C C . PHE A 1 117 ? 9.038 0.541 2.172 1.00 98.69 117 PHE A C 1
ATOM 901 O O . PHE A 1 117 ? 8.766 -0.566 2.635 1.00 98.69 117 PHE A O 1
ATOM 908 N N . ARG A 1 118 ? 9.518 1.539 2.919 1.00 98.25 118 ARG A N 1
ATOM 909 C CA . ARG A 1 118 ? 9.696 1.448 4.371 1.00 98.25 118 ARG A CA 1
ATOM 910 C C . ARG A 1 118 ? 9.107 2.642 5.112 1.00 98.25 118 ARG A C 1
ATOM 912 O O . ARG A 1 118 ? 9.126 3.754 4.593 1.00 98.25 118 ARG A O 1
ATOM 919 N N . SER A 1 119 ? 8.658 2.418 6.342 1.00 98.69 119 SER A N 1
ATOM 920 C CA . SER A 1 119 ? 8.112 3.451 7.229 1.00 98.69 119 SER A CA 1
ATOM 921 C C . SER A 1 119 ? 8.418 3.143 8.696 1.00 98.69 119 SER A C 1
ATOM 923 O O . SER A 1 119 ? 8.453 1.979 9.085 1.00 98.69 119 SER A O 1
ATOM 925 N N . LYS A 1 120 ? 8.632 4.168 9.532 1.00 98.25 120 LYS A N 1
ATOM 926 C CA . LYS A 1 120 ? 8.690 3.990 10.999 1.00 98.25 120 LYS A CA 1
ATOM 927 C C . LYS A 1 120 ? 7.314 4.076 11.658 1.00 98.25 120 LYS A C 1
ATOM 929 O O . LYS A 1 120 ? 7.078 3.413 12.660 1.00 98.25 120 LYS A O 1
ATOM 934 N N . ASP A 1 121 ? 6.437 4.919 11.123 1.00 97.88 121 ASP A N 1
ATOM 935 C CA . ASP A 1 121 ? 5.179 5.344 11.747 1.00 97.88 121 ASP A CA 1
ATOM 936 C C . ASP A 1 121 ? 3.929 4.822 11.019 1.00 97.88 121 ASP A C 1
ATOM 938 O O . ASP A 1 121 ? 2.814 5.100 11.450 1.00 97.88 121 ASP A O 1
ATOM 942 N N . PHE A 1 122 ? 4.116 4.059 9.935 1.00 98.44 122 PHE A N 1
ATOM 943 C CA . PHE A 1 122 ? 3.076 3.559 9.027 1.00 98.44 122 PHE A CA 1
ATOM 944 C C . PHE A 1 122 ? 2.363 4.642 8.195 1.00 98.44 122 PHE A C 1
ATOM 946 O O . PHE A 1 122 ? 1.478 4.332 7.398 1.00 98.44 122 PHE A O 1
ATOM 953 N N . MET A 1 123 ? 2.760 5.905 8.345 1.00 98.19 123 MET A N 1
ATOM 954 C CA . MET A 1 123 ? 2.127 7.058 7.703 1.00 98.19 123 MET A CA 1
ATOM 955 C C . MET A 1 123 ? 3.034 7.693 6.656 1.00 98.19 123 MET A C 1
ATOM 957 O O . MET A 1 123 ? 2.566 8.102 5.600 1.00 98.19 123 MET A O 1
ATOM 961 N N . THR A 1 124 ? 4.332 7.757 6.938 1.00 98.38 124 THR A N 1
ATOM 962 C CA . THR A 1 124 ? 5.337 8.331 6.047 1.00 98.38 124 THR A CA 1
ATOM 963 C C . THR A 1 124 ? 6.164 7.204 5.455 1.00 98.38 124 THR A C 1
ATOM 965 O O . THR A 1 124 ? 6.873 6.504 6.183 1.00 98.38 124 THR A O 1
ATOM 968 N N . TRP A 1 125 ? 6.077 7.019 4.142 1.00 98.56 125 TRP A N 1
ATOM 969 C CA . TRP A 1 125 ? 6.740 5.928 3.436 1.00 98.56 125 TRP A CA 1
ATOM 970 C C . TRP A 1 125 ? 7.849 6.458 2.536 1.00 98.56 125 TRP A C 1
ATOM 972 O O . TRP A 1 125 ? 7.724 7.499 1.897 1.00 98.56 125 TRP A O 1
ATOM 982 N N . THR A 1 126 ? 8.955 5.728 2.477 1.00 98.12 126 THR A N 1
ATOM 983 C CA . THR A 1 126 ? 10.087 6.047 1.605 1.00 98.12 126 THR A CA 1
ATOM 984 C C . THR A 1 126 ? 10.389 4.842 0.735 1.00 98.12 126 THR A C 1
ATOM 986 O O . THR A 1 126 ? 10.547 3.733 1.254 1.00 98.12 126 THR A O 1
ATOM 989 N N . ALA A 1 127 ? 10.468 5.058 -0.578 1.00 96.94 127 ALA A N 1
ATOM 990 C CA . ALA A 1 127 ? 10.941 4.044 -1.510 1.00 96.94 127 ALA A CA 1
ATOM 991 C C . ALA A 1 127 ? 12.396 3.678 -1.185 1.00 96.94 127 ALA A C 1
ATOM 993 O O . ALA A 1 127 ? 13.215 4.543 -0.868 1.00 96.94 127 ALA A O 1
ATOM 994 N N . SER A 1 128 ? 12.719 2.393 -1.245 1.00 93.31 128 SER A N 1
ATOM 995 C CA . SER A 1 128 ? 14.102 1.930 -1.157 1.00 93.31 128 SER A CA 1
ATOM 996 C C . SER A 1 128 ? 14.812 2.189 -2.486 1.00 93.31 128 SER A C 1
ATOM 99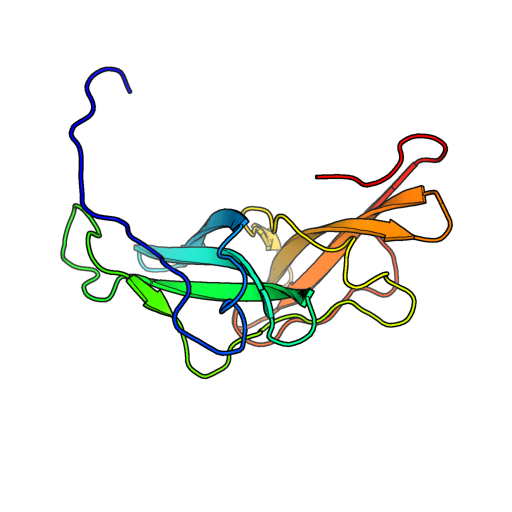8 O O . SER A 1 128 ? 14.190 2.112 -3.541 1.00 93.31 128 SER A O 1
ATOM 1000 N N . GLU A 1 129 ? 16.113 2.488 -2.444 1.00 87.62 129 GLU A N 1
ATOM 1001 C CA . GLU A 1 129 ? 16.905 2.717 -3.667 1.00 87.62 129 GLU A CA 1
ATOM 1002 C C . GLU A 1 129 ? 16.909 1.487 -4.582 1.00 87.62 129 GLU A C 1
ATOM 1004 O O . GLU A 1 129 ? 16.808 1.607 -5.802 1.00 87.62 129 GLU A O 1
ATOM 1009 N N . ASN A 1 130 ? 16.977 0.304 -3.967 1.00 89.38 130 ASN A N 1
ATOM 1010 C CA . ASN A 1 130 ? 16.893 -0.978 -4.646 1.00 89.38 130 ASN A CA 1
ATOM 1011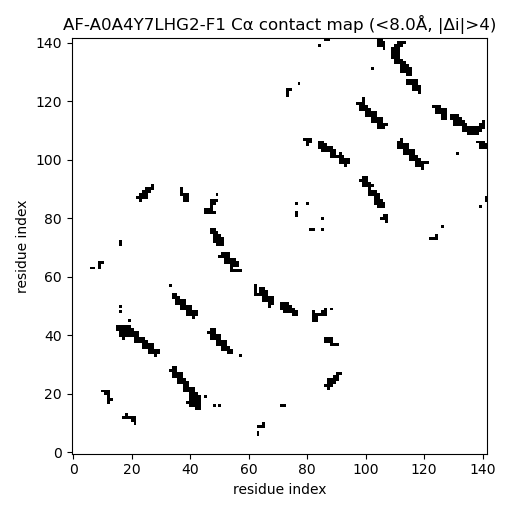 C C . ASN A 1 130 ? 15.474 -1.543 -4.545 1.00 89.38 130 ASN A C 1
ATOM 1013 O O . ASN A 1 130 ? 14.851 -1.510 -3.478 1.00 89.38 130 ASN A O 1
ATOM 1017 N N . ASN A 1 131 ? 15.003 -2.124 -5.648 1.00 89.56 131 ASN A N 1
ATOM 1018 C CA . ASN A 1 131 ? 13.796 -2.946 -5.663 1.00 89.56 131 ASN A CA 1
ATOM 1019 C C . ASN A 1 131 ? 13.988 -4.165 -4.748 1.00 89.56 131 ASN A C 1
ATOM 1021 O O . ASN A 1 131 ? 15.117 -4.602 -4.515 1.00 89.56 131 ASN A O 1
ATOM 1025 N N . PHE A 1 132 ? 12.893 -4.756 -4.270 1.00 96.00 132 PHE A N 1
ATOM 1026 C CA . PHE A 1 132 ? 12.981 -6.027 -3.550 1.00 96.00 132 PHE A CA 1
ATOM 1027 C C . PHE A 1 132 ? 13.399 -7.157 -4.495 1.00 96.00 132 PHE A C 1
ATOM 1029 O O . PHE A 1 132 ? 14.306 -7.929 -4.194 1.00 96.00 132 PHE A O 1
ATOM 1036 N N . HIS A 1 133 ? 12.740 -7.225 -5.653 1.00 97.44 133 HIS A N 1
ATOM 1037 C CA . HIS A 1 133 ? 13.057 -8.150 -6.730 1.00 97.44 133 HIS A CA 1
ATOM 1038 C C . HIS A 1 133 ? 12.495 -7.630 -8.060 1.00 97.44 133 HIS A C 1
ATOM 1040 O O . HIS A 1 133 ? 11.548 -6.838 -8.060 1.00 97.44 133 HIS A O 1
ATOM 1046 N N . SER A 1 134 ? 13.070 -8.089 -9.170 1.00 96.56 134 SER A N 1
ATOM 1047 C CA . SER A 1 134 ? 12.590 -7.818 -10.525 1.00 96.56 134 SER A CA 1
ATOM 1048 C C . SER A 1 134 ? 12.921 -8.992 -11.450 1.00 96.56 134 SER A C 1
ATOM 1050 O O . SER A 1 134 ? 13.938 -9.657 -11.236 1.00 96.56 134 SER A O 1
ATOM 1052 N N . ALA A 1 135 ? 12.120 -9.210 -12.494 1.00 97.00 135 ALA A N 1
ATOM 1053 C CA . ALA A 1 135 ? 12.409 -10.189 -13.545 1.00 97.00 135 ALA A CA 1
ATOM 1054 C C . ALA A 1 135 ? 12.081 -9.646 -14.951 1.00 97.00 135 ALA A C 1
ATOM 1056 O O . ALA A 1 135 ? 11.155 -8.843 -15.088 1.00 97.00 135 ALA A O 1
ATOM 1057 N N . PRO A 1 136 ? 12.834 -10.060 -15.989 1.00 96.56 136 PRO A N 1
ATOM 1058 C CA . PRO A 1 136 ? 12.533 -9.709 -17.374 1.00 96.56 136 PRO A CA 1
ATOM 1059 C 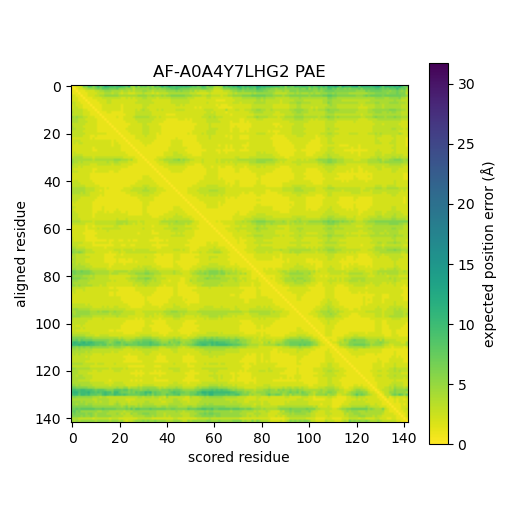C . PRO A 1 136 ? 11.365 -10.528 -17.929 1.00 96.56 136 PRO A C 1
ATOM 1061 O O . PRO A 1 136 ? 11.067 -11.610 -17.429 1.00 96.56 136 PRO A O 1
ATOM 1064 N N . ASP A 1 137 ? 10.742 -10.012 -18.990 1.00 93.00 137 ASP A N 1
ATOM 1065 C CA . ASP A 1 137 ? 9.739 -10.711 -19.808 1.00 93.00 137 ASP A CA 1
ATOM 1066 C C . ASP A 1 137 ? 8.485 -11.189 -19.047 1.00 93.00 137 ASP A C 1
ATOM 1068 O O . ASP A 1 137 ? 7.788 -12.102 -19.487 1.00 93.00 137 ASP A O 1
ATOM 1072 N N . THR A 1 138 ? 8.162 -10.557 -17.913 1.00 95.75 138 THR A N 1
ATOM 1073 C CA . THR A 1 138 ? 6.956 -10.870 -17.124 1.00 95.75 138 THR A CA 1
ATOM 1074 C C . THR A 1 138 ? 5.828 -9.855 -17.285 1.00 95.75 138 THR A C 1
ATOM 1076 O O . THR A 1 138 ? 4.717 -10.117 -16.836 1.00 95.75 138 THR A O 1
ATOM 1079 N N . GLY A 1 139 ? 6.106 -8.686 -17.871 1.00 92.69 139 GLY A N 1
ATOM 1080 C CA . GLY A 1 139 ? 5.217 -7.527 -17.782 1.00 92.69 139 GLY A CA 1
ATOM 1081 C C . GLY A 1 139 ? 5.060 -7.037 -16.339 1.00 92.69 139 GLY A C 1
ATOM 1082 O O . GLY A 1 139 ? 5.895 -7.330 -15.476 1.00 92.69 139 GLY A O 1
ATOM 1083 N N . ILE A 1 140 ? 3.981 -6.299 -16.076 1.00 94.75 140 ILE A N 1
ATOM 1084 C CA . ILE A 1 140 ? 3.646 -5.801 -14.738 1.00 94.75 140 ILE A CA 1
ATOM 1085 C C . ILE A 1 140 ? 3.421 -6.934 -13.732 1.00 94.75 140 ILE A C 1
ATOM 1087 O O . ILE A 1 140 ? 2.773 -7.931 -14.036 1.00 94.75 140 ILE A O 1
ATOM 1091 N N . TRP A 1 141 ? 3.941 -6.754 -12.518 1.00 97.81 141 TRP A N 1
ATOM 1092 C CA . TRP A 1 141 ? 3.558 -7.572 -11.370 1.00 97.81 141 TRP A CA 1
ATOM 1093 C C . TRP A 1 141 ? 2.373 -6.937 -10.644 1.00 97.81 141 TRP A C 1
ATOM 1095 O O . TRP A 1 141 ? 2.428 -5.748 -10.326 1.00 97.81 141 TRP A O 1
ATOM 1105 N N . GLU A 1 142 ? 1.347 -7.752 -10.400 1.00 94.50 142 GLU A N 1
ATOM 1106 C CA . GLU A 1 142 ? 0.144 -7.478 -9.598 1.00 94.50 142 GLU A CA 1
ATOM 1107 C C . GLU A 1 142 ? 0.151 -8.363 -8.344 1.00 94.50 142 GLU A C 1
ATOM 1109 O O . GLU A 1 142 ? 0.529 -9.555 -8.475 1.00 94.50 142 GLU A O 1
#

Radius of gyration: 15.55 Å; Cα contacts (8 Å, |Δi|>4): 332; chains: 1; bounding box: 40×35×40 Å